Protein AF-A0A4Z0LU45-F1 (afdb_monomer_lite)

Secondary structure (DSSP, 8-state):
--GGGSSSHHHHHHHT---SS-SSGGG-TT---EE-SS-EEEEP-SSS--EEE-SB-TTT--B-

pLDDT: mean 90.55, std 9.24, range [47.28, 97.25]

Foldseek 3Di:
DPPVVPVDPVRVCLVPDDDPVDPDPLPDPPRQWDDPPPAIWGRDPPVDSDTHGDQADPPPRHGD

Structure (mmCIF, N/CA/C/O backbone):
data_AF-A0A4Z0LU45-F1
#
_entry.id   AF-A0A4Z0LU45-F1
#
loop_
_atom_site.group_PDB
_atom_site.id
_atom_site.type_symbol
_atom_site.label_atom_id
_atom_site.label_alt_id
_atom_site.label_comp_id
_atom_site.label_asym_id
_atom_site.label_entity_id
_atom_site.label_seq_id
_atom_site.pdbx_PDB_ins_code
_atom_site.Cartn_x
_atom_site.Cartn_y
_atom_site.Cartn_z
_atom_site.occupancy
_atom_site.B_iso_or_equiv
_atom_site.auth_seq_id
_atom_site.auth_comp_id
_atom_site.auth_asym_id
_atom_site.auth_atom_id
_atom_site.pdbx_PDB_model_num
ATOM 1 N N . MET A 1 1 ? -2.983 -20.771 0.655 1.00 47.28 1 MET A N 1
ATOM 2 C CA . MET A 1 1 ? -2.937 -19.300 0.509 1.00 47.28 1 MET A CA 1
ATOM 3 C C . MET A 1 1 ? -3.220 -18.703 1.873 1.00 47.28 1 MET A C 1
ATOM 5 O O . MET A 1 1 ? -4.334 -18.851 2.355 1.00 47.28 1 MET A O 1
ATOM 9 N N . ALA A 1 2 ? -2.211 -18.145 2.541 1.00 51.34 2 ALA A N 1
ATOM 10 C CA . ALA A 1 2 ? -2.354 -17.665 3.914 1.00 51.34 2 ALA A CA 1
ATOM 11 C C . ALA A 1 2 ? -3.093 -16.316 3.944 1.00 51.34 2 ALA A C 1
ATOM 13 O O . ALA A 1 2 ? -2.489 -15.263 4.123 1.00 51.34 2 ALA A O 1
ATOM 14 N N . LEU A 1 3 ? -4.415 -16.358 3.760 1.00 61.25 3 LEU A N 1
ATOM 15 C CA . LEU A 1 3 ? -5.310 -15.244 4.085 1.00 61.25 3 LEU A CA 1
ATOM 16 C C . LEU A 1 3 ? -5.266 -14.903 5.580 1.00 61.25 3 LEU A C 1
ATOM 18 O O . LEU A 1 3 ? -5.589 -13.792 5.955 1.00 61.25 3 LEU A O 1
ATOM 22 N N . GLU A 1 4 ? -4.809 -15.820 6.433 1.00 73.94 4 GLU A N 1
ATOM 23 C CA . GLU A 1 4 ? -4.739 -15.612 7.884 1.00 73.94 4 GLU A CA 1
ATOM 24 C C . GLU A 1 4 ? -3.798 -14.465 8.297 1.00 73.94 4 GLU A C 1
ATOM 26 O O . GLU A 1 4 ? -3.982 -13.882 9.361 1.00 73.94 4 GLU A O 1
ATOM 31 N N . LYS A 1 5 ? -2.811 -14.108 7.458 1.00 85.88 5 LYS A N 1
ATOM 32 C CA . LYS A 1 5 ? -1.854 -13.020 7.734 1.00 85.88 5 LYS A CA 1
ATOM 33 C C . LYS A 1 5 ? -2.282 -11.663 7.161 1.00 85.88 5 LYS A C 1
ATOM 35 O O . LYS A 1 5 ? -1.735 -10.640 7.564 1.00 85.88 5 LYS A O 1
ATOM 40 N N . TYR A 1 6 ? -3.227 -11.633 6.222 1.00 90.06 6 TYR A N 1
ATOM 41 C CA . TYR A 1 6 ? -3.560 -10.428 5.462 1.00 90.06 6 TYR A CA 1
ATOM 42 C C . TYR A 1 6 ? -5.062 -10.149 5.502 1.00 90.06 6 TYR A C 1
ATOM 44 O O . TYR A 1 6 ? -5.863 -11.074 5.436 1.00 90.06 6 TYR A O 1
ATOM 52 N N . PRO A 1 7 ? -5.488 -8.878 5.524 1.00 93.19 7 PRO A N 1
ATOM 53 C CA . PRO A 1 7 ? -6.904 -8.543 5.677 1.00 93.19 7 PRO A CA 1
ATOM 54 C C . PRO A 1 7 ? -7.794 -8.982 4.504 1.00 93.19 7 PRO A C 1
ATOM 56 O O . PRO A 1 7 ? -9.010 -9.075 4.655 1.00 93.19 7 PRO A O 1
ATOM 59 N N . CYS A 1 8 ? -7.223 -9.205 3.318 1.00 94.62 8 CYS A N 1
ATOM 60 C CA . CYS A 1 8 ? -7.939 -9.714 2.152 1.00 94.62 8 CYS A CA 1
ATOM 61 C C . CYS A 1 8 ? -6.973 -10.294 1.109 1.00 94.62 8 CYS A C 1
ATOM 63 O O . CYS A 1 8 ? -5.753 -10.131 1.200 1.00 94.62 8 CYS A O 1
ATOM 65 N N . VAL A 1 9 ? -7.538 -10.922 0.072 1.00 95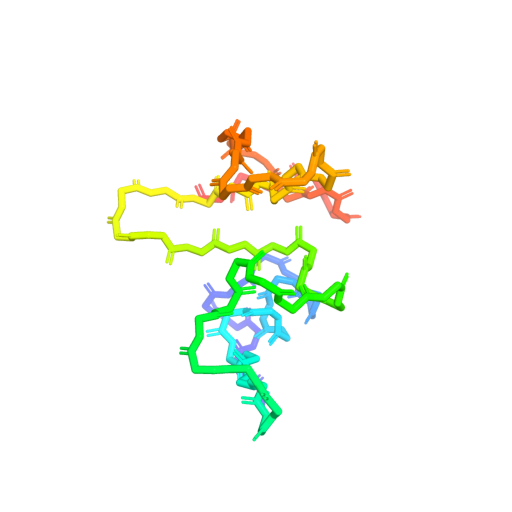.06 9 VAL A N 1
ATOM 66 C CA . VAL A 1 9 ? -6.783 -11.506 -1.051 1.00 95.06 9 VAL A CA 1
ATOM 67 C C . VAL A 1 9 ? -5.926 -10.480 -1.799 1.00 95.06 9 VAL A C 1
ATOM 69 O O . VAL A 1 9 ? -4.827 -10.811 -2.227 1.00 95.06 9 VAL A O 1
ATOM 72 N N . HIS A 1 10 ? -6.378 -9.229 -1.919 1.00 95.12 10 HIS A N 1
ATOM 73 C CA . HIS A 1 10 ? -5.648 -8.189 -2.650 1.00 95.12 10 HIS A CA 1
ATOM 74 C C . HIS A 1 10 ? -4.416 -7.700 -1.883 1.00 95.12 10 HIS A C 1
ATOM 76 O O . HIS A 1 10 ? -3.341 -7.570 -2.462 1.00 95.12 10 HIS A O 1
ATOM 82 N N . ALA A 1 11 ? -4.543 -7.492 -0.568 1.00 93.69 11 ALA A N 1
ATOM 83 C CA . ALA A 1 11 ? -3.395 -7.165 0.274 1.00 93.69 11 ALA A CA 1
ATOM 84 C C . ALA A 1 11 ? -2.374 -8.315 0.288 1.00 93.69 11 ALA A C 1
ATOM 86 O O . ALA A 1 11 ? -1.178 -8.069 0.163 1.00 93.69 11 ALA A O 1
ATOM 87 N N . ALA A 1 12 ? -2.845 -9.567 0.366 1.00 93.56 12 ALA A N 1
ATOM 88 C CA . ALA A 1 12 ? -1.981 -10.743 0.281 1.00 93.56 12 ALA A CA 1
ATOM 89 C C . ALA A 1 12 ? -1.241 -10.828 -1.061 1.00 93.56 12 ALA A C 1
ATOM 91 O O . ALA A 1 12 ? -0.056 -11.148 -1.077 1.00 93.56 12 ALA A O 1
ATOM 92 N N . TYR A 1 13 ? -1.922 -10.529 -2.171 1.00 94.25 13 TYR A N 1
ATOM 93 C CA . TYR A 1 13 ? -1.314 -10.493 -3.499 1.00 94.25 13 TYR A CA 1
ATOM 94 C C . TYR A 1 13 ? -0.147 -9.506 -3.542 1.00 94.25 13 TYR A C 1
ATOM 96 O O . TYR A 1 13 ? 0.976 -9.912 -3.818 1.00 94.25 13 TYR A O 1
ATOM 104 N N . TYR A 1 14 ? -0.384 -8.240 -3.188 1.00 94.06 14 TYR A N 1
ATOM 105 C CA . TYR A 1 14 ? 0.657 -7.212 -3.261 1.00 94.06 14 TYR A CA 1
ATOM 106 C C . TYR A 1 14 ? 1.792 -7.416 -2.258 1.00 94.06 14 TYR A C 1
ATOM 108 O O . TYR A 1 14 ? 2.936 -7.115 -2.572 1.00 94.06 14 TYR A O 1
ATOM 116 N N . ALA A 1 15 ? 1.512 -7.987 -1.085 1.00 90.12 15 ALA A N 1
ATOM 117 C CA . ALA A 1 15 ? 2.551 -8.318 -0.112 1.00 90.12 15 ALA A CA 1
ATOM 118 C C . ALA A 1 15 ? 3.522 -9.414 -0.586 1.00 90.12 15 ALA A C 1
ATOM 120 O O . ALA A 1 15 ? 4.584 -9.571 0.010 1.00 90.12 15 ALA A O 1
ATOM 121 N N . ASN A 1 16 ? 3.150 -10.183 -1.612 1.00 90.75 16 ASN A N 1
ATOM 122 C CA . ASN A 1 16 ? 3.990 -11.214 -2.224 1.00 90.75 16 ASN A CA 1
ATOM 123 C C . ASN A 1 16 ? 4.266 -10.912 -3.705 1.00 90.75 16 ASN A C 1
ATOM 125 O O . ASN A 1 16 ? 4.706 -11.794 -4.436 1.00 90.75 16 ASN A O 1
ATOM 129 N N . TYR A 1 17 ? 3.943 -9.702 -4.167 1.00 92.75 17 TYR A N 1
ATOM 130 C CA . TYR A 1 17 ? 4.120 -9.333 -5.559 1.00 92.75 17 TYR A CA 1
ATOM 131 C C . TYR A 1 17 ? 5.579 -8.972 -5.812 1.00 92.75 17 TYR A C 1
ATOM 133 O O . TYR A 1 17 ? 6.141 -8.095 -5.157 1.00 92.75 17 TYR A O 1
ATOM 141 N N . GLU A 1 18 ? 6.160 -9.617 -6.812 1.00 91.88 18 GLU A N 1
ATOM 142 C CA . GLU A 1 18 ? 7.482 -9.312 -7.338 1.00 91.88 18 GLU A CA 1
ATOM 143 C C . GLU A 1 18 ? 7.329 -8.929 -8.813 1.00 91.88 18 GLU A C 1
ATOM 145 O O . GLU A 1 18 ? 6.502 -9.496 -9.529 1.00 91.88 18 GLU A O 1
ATOM 150 N N . CYS A 1 19 ? 8.101 -7.944 -9.272 1.00 92.12 19 CYS A N 1
ATOM 151 C CA . CYS A 1 19 ? 8.108 -7.546 -10.675 1.00 92.12 19 CYS A CA 1
ATOM 152 C C . CYS A 1 19 ? 9.382 -8.059 -11.343 1.00 92.12 19 CYS A C 1
ATOM 154 O O . CYS A 1 19 ? 10.480 -7.678 -10.954 1.00 92.12 19 CYS A O 1
ATOM 156 N N . GLU A 1 20 ? 9.241 -8.862 -12.395 1.00 94.00 20 GLU A N 1
ATOM 157 C CA . GLU A 1 20 ? 10.390 -9.385 -13.148 1.00 94.00 20 GLU A CA 1
ATOM 158 C C . GLU A 1 20 ? 11.084 -8.306 -13.999 1.00 94.00 20 GLU A C 1
ATOM 160 O O . GLU A 1 20 ? 12.241 -8.457 -14.384 1.00 94.00 20 GLU A O 1
ATOM 165 N N . HIS A 1 21 ? 10.386 -7.207 -14.302 1.00 93.12 21 HIS A N 1
ATOM 166 C CA . HIS A 1 21 ? 10.881 -6.153 -15.194 1.00 93.12 21 HIS A CA 1
ATOM 167 C C . HIS A 1 21 ? 11.533 -4.976 -14.465 1.00 93.12 21 HIS A C 1
ATOM 169 O O . HIS A 1 21 ? 12.349 -4.276 -15.061 1.00 93.12 21 HIS A O 1
ATOM 175 N N . HIS A 1 22 ? 11.170 -4.735 -13.204 1.00 91.25 22 HIS A N 1
ATOM 176 C CA . HIS A 1 22 ? 11.625 -3.565 -12.457 1.00 91.25 22 HIS A CA 1
ATOM 177 C C . HIS A 1 22 ? 12.315 -4.013 -11.168 1.00 91.25 22 HIS A C 1
ATOM 179 O O . HIS A 1 22 ? 11.660 -4.628 -10.325 1.00 91.25 22 HIS A O 1
ATOM 185 N N . PRO A 1 23 ? 13.605 -3.679 -10.969 1.00 87.25 23 PRO A N 1
ATOM 186 C CA . PRO A 1 23 ? 14.313 -4.028 -9.739 1.00 87.25 23 PRO A CA 1
ATOM 187 C C . PRO A 1 23 ? 13.739 -3.286 -8.527 1.00 87.25 23 PRO A C 1
ATOM 189 O O . PRO A 1 23 ? 13.786 -3.790 -7.409 1.00 87.25 23 PRO A O 1
ATOM 192 N N . ASN A 1 24 ? 13.183 -2.092 -8.748 1.00 89.12 24 ASN A N 1
ATOM 193 C CA . ASN A 1 24 ? 12.462 -1.336 -7.742 1.00 89.12 24 ASN A CA 1
ATOM 194 C C . ASN A 1 24 ? 10.951 -1.449 -7.983 1.00 89.12 24 ASN A C 1
ATOM 196 O O . ASN A 1 24 ? 10.431 -0.984 -8.998 1.00 89.12 24 ASN A O 1
ATOM 200 N N . LEU A 1 25 ? 10.230 -2.010 -7.010 1.00 90.38 25 LEU A N 1
ATOM 201 C CA . LEU A 1 25 ? 8.772 -2.141 -7.067 1.00 90.38 25 LEU A CA 1
ATOM 202 C C . LEU A 1 25 ? 8.047 -0.792 -7.174 1.00 90.38 25 LEU A C 1
ATOM 204 O O . LEU A 1 25 ? 6.962 -0.733 -7.749 1.00 90.38 25 LEU A O 1
ATOM 208 N N . LEU A 1 26 ? 8.633 0.303 -6.680 1.00 91.88 26 LEU A N 1
ATOM 209 C CA . LEU A 1 26 ? 8.036 1.634 -6.819 1.00 91.88 26 LEU A CA 1
ATOM 210 C C . LEU A 1 26 ? 8.028 2.134 -8.268 1.00 91.88 26 LEU A C 1
ATOM 212 O O . LEU A 1 26 ? 7.166 2.943 -8.601 1.00 91.88 26 LEU A O 1
ATOM 216 N N . GLU A 1 27 ? 8.909 1.626 -9.132 1.00 90.44 27 GLU A N 1
ATOM 217 C CA . GLU A 1 27 ? 8.931 1.957 -10.564 1.00 90.44 27 GLU A CA 1
ATOM 218 C C . GLU A 1 27 ? 7.925 1.125 -11.376 1.00 90.44 27 GLU A C 1
ATOM 220 O O . GLU A 1 27 ? 7.556 1.504 -12.485 1.00 90.44 27 GLU A O 1
ATOM 225 N N . CYS A 1 28 ? 7.433 0.010 -10.826 1.00 91.75 28 CYS A N 1
ATOM 226 C CA . CYS A 1 28 ? 6.478 -0.847 -11.516 1.00 91.75 28 CYS A CA 1
ATOM 227 C C . CYS A 1 28 ? 5.067 -0.226 -11.494 1.00 91.75 28 CYS A C 1
ATOM 229 O O . CYS A 1 28 ? 4.508 -0.038 -10.411 1.00 91.75 28 CYS A O 1
ATOM 231 N N . PRO A 1 29 ? 4.434 0.035 -12.655 1.00 90.75 29 PRO A N 1
ATOM 232 C CA . PRO A 1 29 ? 3.109 0.656 -12.712 1.00 90.75 29 PRO A CA 1
ATOM 233 C C . PRO A 1 29 ? 2.001 -0.224 -12.115 1.00 90.75 29 PRO A C 1
ATOM 235 O O . PRO A 1 29 ? 0.994 0.309 -11.652 1.00 90.75 29 PRO A O 1
ATOM 238 N N . ASP A 1 30 ? 2.209 -1.542 -12.067 1.00 92.56 30 ASP A N 1
ATOM 239 C CA . ASP A 1 30 ? 1.228 -2.520 -11.587 1.00 92.56 30 ASP A CA 1
ATOM 240 C C . ASP A 1 30 ? 1.207 -2.677 -10.059 1.00 92.56 30 ASP A C 1
ATOM 242 O O . ASP A 1 30 ? 0.283 -3.281 -9.508 1.00 92.56 30 ASP A O 1
ATOM 246 N N . VAL A 1 31 ? 2.195 -2.121 -9.347 1.00 94.31 31 VAL A N 1
ATOM 247 C CA . VAL A 1 31 ? 2.228 -2.132 -7.878 1.00 94.31 31 VAL A CA 1
ATOM 248 C C . VAL A 1 31 ? 1.249 -1.086 -7.352 1.00 94.31 31 VAL A C 1
ATOM 250 O O . VAL A 1 31 ? 1.474 0.111 -7.504 1.00 94.31 31 VAL A O 1
ATOM 253 N N . LEU A 1 32 ? 0.161 -1.526 -6.717 1.00 95.00 32 LEU A N 1
ATOM 254 C CA . LEU A 1 32 ? -0.831 -0.624 -6.111 1.00 95.00 32 LEU A CA 1
ATOM 255 C C . LEU A 1 32 ? -0.674 -0.491 -4.597 1.00 95.00 32 LEU A C 1
ATOM 257 O O . LEU A 1 32 ? -1.103 0.505 -4.025 1.00 95.00 32 LEU A O 1
ATOM 261 N N . LEU A 1 33 ? -0.065 -1.481 -3.946 1.00 95.38 33 LEU A N 1
ATOM 262 C CA . LEU A 1 33 ? 0.224 -1.469 -2.518 1.00 95.38 33 LEU A CA 1
ATOM 263 C C . LEU A 1 33 ? 1.684 -1.868 -2.314 1.00 95.38 33 LEU A C 1
ATOM 265 O O . LEU A 1 33 ? 2.137 -2.870 -2.860 1.00 95.38 33 LEU A O 1
ATOM 269 N N . TYR A 1 34 ? 2.398 -1.078 -1.526 1.00 94.81 34 TYR A N 1
ATOM 270 C CA . TYR A 1 34 ? 3.813 -1.247 -1.229 1.00 94.81 34 TYR A CA 1
ATOM 271 C C . TYR A 1 34 ? 4.025 -1.247 0.287 1.00 94.81 34 TYR A C 1
ATOM 273 O O . TYR A 1 34 ? 3.299 -0.562 1.007 1.00 94.81 34 TYR A O 1
ATOM 281 N N . TYR A 1 35 ? 4.989 -2.023 0.776 1.00 92.12 35 TYR A N 1
ATOM 282 C CA . TYR A 1 35 ? 5.387 -2.042 2.183 1.00 92.12 35 TYR A CA 1
ATOM 283 C C . TYR A 1 35 ? 6.885 -1.773 2.272 1.00 92.12 35 TYR A C 1
ATOM 285 O O . TYR A 1 35 ? 7.676 -2.499 1.673 1.00 92.12 35 TYR A O 1
ATOM 293 N N . ASP A 1 36 ? 7.268 -0.738 3.011 1.00 89.31 36 ASP A N 1
ATOM 294 C CA . ASP A 1 36 ? 8.661 -0.290 3.145 1.00 89.31 36 ASP A CA 1
ATOM 295 C C . ASP A 1 36 ? 9.336 -0.736 4.451 1.00 89.31 36 ASP A C 1
ATOM 297 O O . ASP A 1 36 ? 10.491 -0.399 4.697 1.00 89.31 36 ASP A O 1
ATOM 301 N N . GLY A 1 37 ? 8.631 -1.501 5.289 1.00 88.38 37 GLY A N 1
ATOM 302 C CA . GLY A 1 37 ? 9.079 -1.876 6.632 1.00 88.38 37 GLY A CA 1
ATOM 303 C C . GLY A 1 37 ? 8.468 -1.026 7.749 1.00 88.38 37 GLY A C 1
ATOM 304 O O . GLY A 1 37 ? 8.327 -1.518 8.868 1.00 88.38 37 GLY A O 1
ATOM 305 N N . GLU A 1 38 ? 8.038 0.202 7.460 1.00 88.12 38 GLU A N 1
ATOM 306 C CA . GLU A 1 38 ? 7.380 1.090 8.428 1.00 88.12 38 GLU A CA 1
ATOM 307 C C . GLU A 1 38 ? 5.858 1.012 8.316 1.00 88.12 38 GLU A C 1
ATOM 309 O O . GLU A 1 38 ? 5.141 1.041 9.320 1.00 88.12 38 GLU A O 1
ATOM 314 N N . GLY A 1 39 ? 5.344 0.859 7.099 1.00 91.69 39 GLY A N 1
ATOM 315 C CA . GLY A 1 39 ? 3.913 0.783 6.874 1.00 91.69 39 GLY A CA 1
ATOM 316 C C . GLY A 1 39 ? 3.543 0.449 5.443 1.00 91.69 39 GLY A C 1
ATOM 317 O O . GLY A 1 39 ? 4.372 0.375 4.539 1.00 91.69 39 GLY A O 1
ATOM 318 N N . TYR A 1 40 ? 2.248 0.233 5.243 1.00 95.12 40 TYR A N 1
ATOM 319 C CA . TYR A 1 40 ? 1.700 0.086 3.907 1.00 95.12 40 TYR A CA 1
ATOM 320 C C . TYR A 1 40 ? 1.446 1.458 3.290 1.00 95.12 40 TYR A C 1
ATOM 322 O O . TYR A 1 40 ? 0.887 2.355 3.930 1.00 95.12 40 TYR A O 1
ATOM 330 N N . ALA A 1 41 ? 1.812 1.599 2.025 1.00 96.12 41 ALA A N 1
ATOM 331 C CA . ALA A 1 41 ? 1.648 2.820 1.267 1.00 96.12 41 ALA A CA 1
ATOM 332 C C . ALA A 1 41 ? 1.128 2.538 -0.145 1.00 96.12 41 ALA A C 1
ATOM 334 O O . ALA A 1 41 ? 1.344 1.468 -0.718 1.00 96.12 41 ALA A O 1
ATOM 335 N N . LEU A 1 42 ? 0.431 3.522 -0.699 1.00 96.25 42 LEU A N 1
ATOM 336 C CA . LEU A 1 42 ? 0.020 3.556 -2.094 1.00 96.25 42 LEU A CA 1
ATOM 337 C C . LEU A 1 42 ? 1.081 4.325 -2.885 1.00 96.25 42 LEU A C 1
ATOM 339 O O . LEU A 1 42 ? 1.301 5.504 -2.588 1.00 96.25 42 LEU A O 1
ATOM 343 N N . PRO A 1 43 ? 1.741 3.706 -3.873 1.00 95.25 43 PRO A N 1
ATOM 344 C CA . PRO A 1 43 ? 2.644 4.431 -4.752 1.00 95.25 43 PRO A CA 1
ATOM 345 C C . PRO A 1 43 ? 1.910 5.503 -5.566 1.00 95.25 43 PRO A C 1
ATOM 347 O O . PRO A 1 43 ? 0.826 5.267 -6.102 1.00 95.25 43 PRO A O 1
ATOM 350 N N . VAL A 1 44 ? 2.514 6.681 -5.688 1.00 94.06 44 VAL A N 1
ATOM 351 C CA . VAL A 1 44 ? 2.027 7.786 -6.517 1.00 94.06 44 VAL A CA 1
ATOM 352 C C . VAL A 1 44 ? 2.773 7.751 -7.847 1.00 94.06 44 VAL A C 1
ATOM 354 O O . VAL A 1 44 ? 3.990 7.618 -7.895 1.00 94.06 44 VAL A O 1
ATOM 357 N N . ARG A 1 45 ? 2.036 7.849 -8.956 1.00 90.62 45 ARG A N 1
ATOM 358 C CA . ARG A 1 45 ? 2.584 7.786 -10.321 1.00 90.62 45 ARG A CA 1
ATOM 359 C C . ARG A 1 45 ? 2.804 9.191 -10.883 1.00 90.62 45 ARG A C 1
ATOM 361 O O . ARG A 1 45 ? 2.250 9.548 -11.916 1.00 90.62 45 ARG A O 1
ATOM 368 N N . ASP A 1 46 ? 3.580 9.995 -10.164 1.00 88.62 46 ASP A N 1
ATOM 369 C CA . ASP A 1 46 ? 3.914 11.387 -10.504 1.00 88.62 46 ASP A CA 1
ATOM 370 C C . ASP A 1 46 ? 5.240 11.529 -11.277 1.00 88.62 46 ASP A C 1
ATOM 372 O O . ASP A 1 46 ? 5.667 12.641 -11.577 1.00 88.62 46 ASP A O 1
ATOM 376 N N . GLY A 1 47 ? 5.882 10.406 -11.620 1.00 83.12 47 GLY A N 1
ATOM 377 C CA . GLY A 1 47 ? 7.211 10.369 -12.235 1.00 83.12 47 GLY A CA 1
ATOM 378 C C . GLY A 1 47 ? 8.361 10.226 -11.230 1.00 83.12 47 GLY A C 1
ATOM 379 O O . GLY A 1 47 ? 9.516 10.234 -11.649 1.00 83.12 47 GLY A O 1
ATOM 380 N N . GLY A 1 48 ? 8.068 10.073 -9.932 1.00 84.12 48 GLY A N 1
ATOM 381 C CA . GLY A 1 48 ? 9.040 9.758 -8.883 1.00 84.12 48 GLY A CA 1
ATOM 382 C C . GLY A 1 48 ? 8.617 8.577 -7.991 1.00 84.12 48 GLY A C 1
ATOM 383 O O . GLY A 1 48 ? 7.588 7.945 -8.230 1.00 84.12 48 GLY A O 1
ATOM 384 N N . PRO A 1 49 ? 9.405 8.262 -6.943 1.00 88.12 49 PRO A N 1
ATOM 385 C CA . PRO A 1 49 ? 9.120 7.184 -5.991 1.00 88.12 49 PRO A CA 1
ATOM 386 C C . PRO A 1 49 ? 8.176 7.628 -4.855 1.00 88.12 49 PRO A C 1
ATOM 388 O O . PRO A 1 49 ? 8.251 7.111 -3.742 1.00 88.12 49 PRO A O 1
ATOM 391 N N . SER A 1 50 ? 7.327 8.627 -5.104 1.00 91.88 50 SER A N 1
ATOM 392 C CA . SER A 1 50 ? 6.401 9.182 -4.118 1.00 91.88 50 SER A CA 1
ATOM 393 C C . SER A 1 50 ? 5.407 8.120 -3.635 1.00 91.88 50 SER A C 1
ATOM 395 O O . SER A 1 50 ? 4.929 7.298 -4.416 1.00 91.88 50 SER A O 1
ATOM 397 N N . VAL A 1 51 ? 5.044 8.152 -2.350 1.00 95.69 51 VAL A N 1
ATOM 398 C CA . VAL A 1 51 ? 4.052 7.238 -1.762 1.00 95.69 51 VAL A CA 1
ATOM 399 C C . VAL A 1 51 ? 3.126 7.965 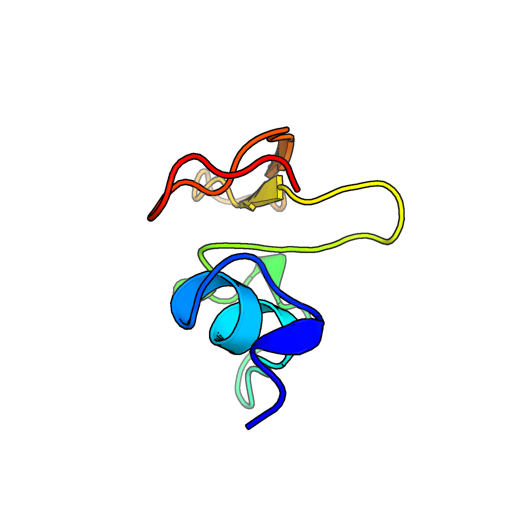-0.786 1.00 95.69 51 VAL A C 1
ATOM 401 O O . VAL A 1 51 ? 3.486 8.994 -0.214 1.00 95.69 51 VAL A O 1
ATOM 404 N N . VAL A 1 52 ? 1.934 7.412 -0.560 1.00 96.31 52 VAL A N 1
ATOM 405 C CA . VAL A 1 52 ? 0.986 7.858 0.473 1.00 96.31 52 VAL A CA 1
ATOM 406 C C . VAL A 1 52 ? 0.739 6.720 1.454 1.00 96.31 52 VAL A C 1
ATOM 408 O O . VAL A 1 52 ? 0.168 5.697 1.079 1.00 96.31 52 VAL A O 1
ATOM 411 N N . TYR A 1 53 ? 1.127 6.896 2.717 1.00 97.25 53 TYR A N 1
ATOM 412 C CA . TYR A 1 53 ? 0.871 5.895 3.754 1.00 97.25 53 TYR A CA 1
ATOM 413 C C . TYR A 1 53 ? -0.616 5.758 4.063 1.00 97.25 53 TYR A C 1
ATOM 415 O O . TYR A 1 53 ? -1.347 6.744 4.198 1.00 97.25 53 TYR A O 1
ATOM 423 N N . ILE A 1 54 ? -1.049 4.515 4.250 1.00 97.00 54 ILE A N 1
ATOM 424 C CA . ILE A 1 54 ? -2.427 4.172 4.580 1.00 97.00 54 ILE A CA 1
ATOM 425 C C . ILE A 1 54 ? -2.486 3.316 5.842 1.00 97.00 54 ILE A 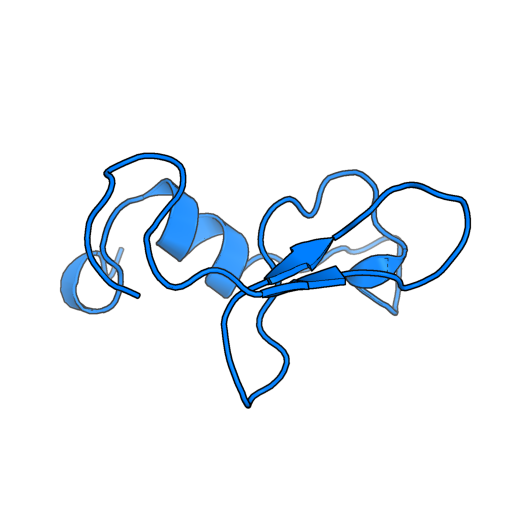C 1
ATOM 427 O O . ILE A 1 54 ? -1.574 2.560 6.160 1.00 97.00 54 ILE A O 1
ATOM 431 N N . LYS A 1 55 ? -3.599 3.431 6.571 1.00 96.94 55 LYS A N 1
ATOM 432 C CA . LYS A 1 55 ? -3.856 2.660 7.803 1.00 96.94 55 LYS A CA 1
ATOM 433 C C . LYS A 1 55 ? -4.927 1.583 7.636 1.00 96.94 55 LYS A C 1
ATOM 435 O O . LYS A 1 55 ? -5.143 0.785 8.542 1.00 96.94 55 LYS A O 1
ATOM 440 N N . TYR A 1 56 ? -5.622 1.589 6.503 1.00 96.81 56 TYR A N 1
ATOM 441 C CA . TYR A 1 56 ? -6.722 0.682 6.204 1.00 96.81 56 TYR A CA 1
ATOM 442 C C . TYR A 1 56 ? -6.578 0.169 4.780 1.00 96.81 56 TYR A C 1
ATOM 444 O O . TYR A 1 56 ? -6.184 0.914 3.886 1.00 96.81 56 TYR A O 1
ATOM 452 N N . CYS A 1 57 ? -6.910 -1.101 4.577 1.00 95.31 57 CYS A N 1
ATOM 453 C CA . CYS A 1 57 ? -6.863 -1.751 3.281 1.00 95.31 57 CYS A CA 1
ATOM 454 C C . CYS A 1 57 ? -7.826 -1.056 2.303 1.00 95.31 57 CYS A C 1
ATOM 456 O O . CYS A 1 57 ? -9.010 -0.929 2.627 1.00 95.31 57 CYS A O 1
ATOM 458 N N . PRO A 1 5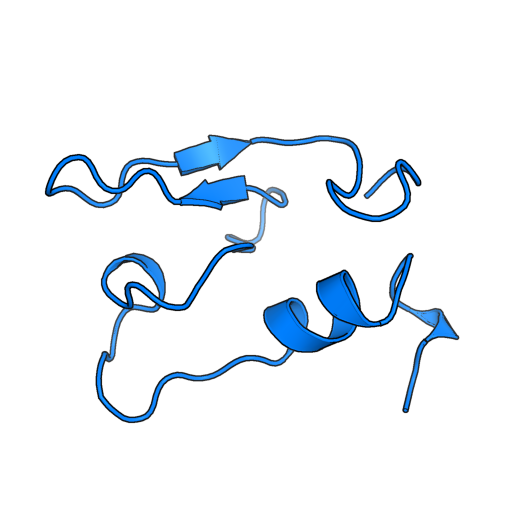8 ? -7.381 -0.664 1.095 1.00 95.88 58 PRO A N 1
ATOM 459 C CA . PRO A 1 58 ? -8.233 0.062 0.153 1.00 95.88 58 PRO A CA 1
ATOM 460 C C . PRO A 1 58 ? -9.359 -0.807 -0.427 1.00 95.88 58 PRO A C 1
ATOM 462 O O . PRO A 1 58 ? -10.317 -0.274 -0.976 1.00 95.88 58 PRO A O 1
ATOM 465 N N . TRP A 1 59 ? -9.269 -2.135 -0.290 1.00 96.44 59 TRP A N 1
ATOM 466 C CA . TRP A 1 59 ? -10.255 -3.069 -0.839 1.00 96.44 59 TRP A CA 1
ATOM 467 C C . TRP A 1 59 ? -11.314 -3.523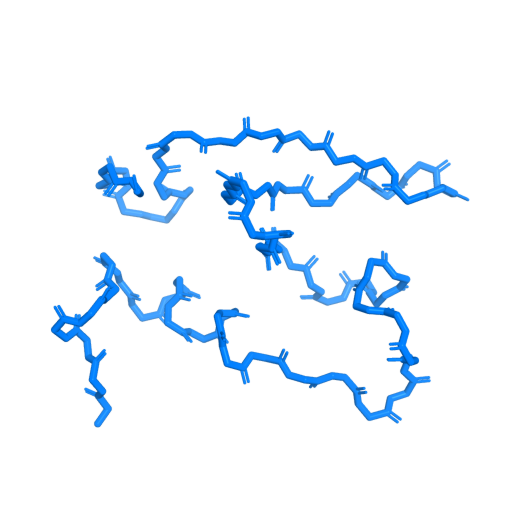 0.167 1.00 96.44 59 TRP A C 1
ATOM 469 O O . TRP A 1 59 ? -12.475 -3.658 -0.202 1.00 96.44 59 TRP A O 1
ATOM 479 N N . CYS A 1 60 ? -10.943 -3.776 1.425 1.00 96.62 60 CYS A N 1
ATOM 480 C CA . CYS A 1 60 ? -11.875 -4.297 2.438 1.00 96.62 60 CYS A CA 1
ATOM 481 C C . CYS A 1 60 ? -12.050 -3.390 3.662 1.00 96.62 60 CYS A C 1
ATOM 483 O O . CYS A 1 60 ? -12.802 -3.737 4.569 1.00 96.62 60 CYS A O 1
ATOM 485 N N . ALA A 1 61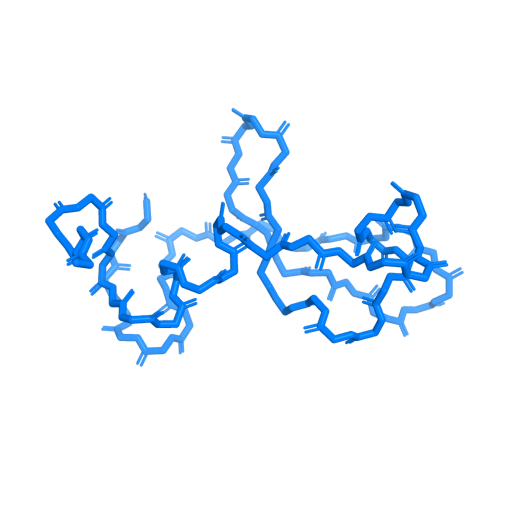 ? -11.348 -2.253 3.715 1.00 96.38 61 ALA A N 1
ATOM 486 C CA . ALA A 1 61 ? -11.361 -1.300 4.825 1.00 96.38 61 ALA A CA 1
ATOM 487 C C . ALA A 1 61 ? -10.926 -1.860 6.197 1.00 96.38 61 ALA A C 1
ATOM 489 O O . ALA A 1 61 ? -10.991 -1.147 7.196 1.00 96.38 61 ALA A O 1
ATOM 490 N N . THR A 1 62 ? -10.432 -3.100 6.280 1.00 95.69 62 THR A N 1
ATOM 491 C CA . THR A 1 62 ? -9.812 -3.630 7.501 1.00 95.69 62 THR A CA 1
ATOM 492 C C . THR A 1 62 ? -8.508 -2.890 7.790 1.00 95.69 62 THR A C 1
ATOM 494 O O . THR A 1 62 ? -7.777 -2.515 6.872 1.00 95.69 62 THR A O 1
ATOM 497 N N . LYS A 1 63 ? -8.215 -2.672 9.073 1.00 93.50 63 LYS A N 1
ATOM 498 C CA . LYS A 1 63 ? -6.970 -2.044 9.523 1.00 93.50 63 LYS A CA 1
ATOM 499 C C . LYS A 1 63 ? -5.753 -2.888 9.110 1.00 93.50 63 LYS A C 1
ATOM 501 O O . LYS A 1 63 ? -5.814 -4.112 9.223 1.00 93.50 63 LYS A O 1
ATOM 506 N N . LEU A 1 64 ? -4.707 -2.222 8.614 1.00 89.69 64 LEU A N 1
ATOM 507 C CA . LEU A 1 64 ? -3.438 -2.821 8.173 1.00 89.69 64 LEU A CA 1
ATOM 508 C C . LEU A 1 64 ? -2.397 -2.876 9.296 1.00 89.69 64 LEU A C 1
ATOM 510 O O . LEU A 1 64 ? -2.486 -2.032 10.221 1.00 89.69 64 LEU A O 1
#

Organism: NCBI:txid2562682

Sequence (64 aa):
MALEKYPCVHAAYYANYECEHHPNLLECPDVLLYYDGEGYALPVRDGGPSVVYIKYCPWCATKL

InterPro domains:
  IPR053918 Domain of unknown function DUF6980 [PF22400] (7-64)

Radius of gyration: 11.69 Å; chains: 1; bounding box: 26×31×25 Å